Protein AF-A0A926EGZ7-F1 (afdb_monomer)

Structure (mmCIF, N/CA/C/O backbone):
data_AF-A0A926EGZ7-F1
#
_entry.id   AF-A0A926EGZ7-F1
#
loop_
_atom_site.group_PDB
_atom_site.id
_atom_site.type_symbol
_atom_site.label_atom_id
_atom_site.label_alt_id
_atom_site.label_comp_id
_atom_site.label_asym_id
_atom_site.label_entity_id
_atom_site.label_seq_id
_atom_site.pdbx_PDB_ins_code
_atom_site.Cartn_x
_atom_site.Cartn_y
_atom_site.Cartn_z
_atom_site.occupancy
_atom_site.B_iso_or_equiv
_atom_site.auth_seq_id
_atom_site.auth_comp_id
_atom_site.auth_asym_id
_atom_site.auth_atom_id
_atom_site.pdbx_PDB_model_num
ATOM 1 N N . MET A 1 1 ? -17.485 18.117 19.307 1.00 54.16 1 MET A N 1
ATOM 2 C CA . MET A 1 1 ? -16.903 17.366 20.446 1.00 54.16 1 MET A CA 1
ATOM 3 C C . MET A 1 1 ? -17.258 15.880 20.415 1.00 54.16 1 MET A C 1
ATOM 5 O O . MET A 1 1 ? -16.413 15.081 20.775 1.00 54.16 1 MET A O 1
ATOM 9 N N . THR A 1 2 ? -18.438 15.489 19.930 1.00 49.66 2 THR A N 1
ATOM 10 C CA . THR A 1 2 ? -18.885 14.082 19.847 1.00 49.66 2 THR A CA 1
ATOM 11 C C . THR A 1 2 ? -18.226 13.277 18.717 1.00 49.66 2 THR A C 1
ATOM 13 O O . THR A 1 2 ? -17.923 12.103 18.894 1.00 49.66 2 THR A O 1
ATOM 16 N N . GLU A 1 3 ? -17.936 13.917 17.582 1.00 57.91 3 GLU A N 1
ATOM 17 C CA . GLU A 1 3 ? -17.343 13.259 16.403 1.00 57.91 3 GLU A CA 1
ATOM 18 C C . GLU A 1 3 ? -15.856 12.898 16.587 1.00 57.91 3 GLU A C 1
ATOM 20 O O . GLU A 1 3 ? -15.393 11.879 16.087 1.00 57.91 3 GLU A O 1
ATOM 25 N N . LEU A 1 4 ? -15.116 13.680 17.382 1.00 58.62 4 LEU A N 1
ATOM 26 C CA . LEU A 1 4 ? -13.704 13.408 17.691 1.00 58.62 4 LEU A CA 1
ATOM 27 C C . LEU A 1 4 ? -13.539 12.173 18.586 1.00 58.62 4 LEU A C 1
ATOM 29 O O . LEU A 1 4 ? -12.616 11.389 18.398 1.00 58.62 4 LEU A O 1
ATOM 33 N N . ILE A 1 5 ? -14.480 11.972 19.512 1.00 62.91 5 ILE A N 1
ATOM 34 C CA . ILE A 1 5 ? -14.499 10.811 20.408 1.00 62.91 5 ILE A CA 1
ATOM 35 C C . ILE A 1 5 ? -14.827 9.533 19.624 1.00 62.91 5 ILE A C 1
ATOM 37 O O . ILE A 1 5 ? -14.296 8.471 19.935 1.00 62.91 5 ILE A O 1
ATOM 41 N N . LYS A 1 6 ? -15.663 9.626 18.579 1.00 58.53 6 LYS A N 1
ATOM 42 C CA . LYS A 1 6 ? -15.937 8.513 17.658 1.00 58.53 6 LYS A CA 1
ATOM 43 C C . LYS A 1 6 ? -14.683 8.082 16.900 1.00 58.53 6 LYS A C 1
ATOM 45 O O . LYS A 1 6 ? -14.406 6.890 16.841 1.00 58.53 6 LYS A O 1
ATOM 50 N N . LEU A 1 7 ? -13.919 9.044 16.381 1.00 54.50 7 LEU A N 1
ATOM 51 C CA . LEU A 1 7 ? -12.686 8.762 15.643 1.00 54.50 7 LEU A CA 1
ATOM 52 C C . LEU A 1 7 ? -11.615 8.101 16.525 1.00 54.50 7 LEU A C 1
ATOM 54 O O . LEU A 1 7 ? -10.988 7.133 16.107 1.00 54.50 7 LEU A O 1
ATOM 58 N N . GLU A 1 8 ? -11.438 8.574 17.764 1.00 59.06 8 GLU A N 1
ATOM 59 C CA . GLU A 1 8 ? -10.500 7.958 18.718 1.00 59.06 8 GLU A CA 1
ATOM 60 C C . GLU A 1 8 ? -10.896 6.528 19.096 1.00 59.06 8 GLU A C 1
ATOM 62 O O . GLU A 1 8 ? -10.028 5.694 19.347 1.00 59.06 8 GLU A O 1
ATOM 67 N N . LYS A 1 9 ? -12.199 6.232 19.138 1.00 49.84 9 LYS A N 1
ATOM 68 C CA . LYS A 1 9 ? -12.701 4.898 19.476 1.00 49.84 9 LYS A CA 1
ATOM 69 C C . LYS A 1 9 ? -12.437 3.889 18.361 1.00 49.84 9 LYS A C 1
ATOM 71 O O . LYS A 1 9 ? -11.938 2.811 18.650 1.00 49.84 9 LYS A O 1
ATOM 76 N N . VAL A 1 10 ? -12.663 4.292 17.109 1.00 57.12 10 VAL A N 1
ATOM 77 C CA . VAL A 1 10 ? -12.349 3.488 15.913 1.00 57.12 10 VAL A CA 1
ATOM 78 C C . VAL A 1 10 ? -10.844 3.220 15.791 1.00 57.12 10 VAL A C 1
ATOM 80 O O . VAL A 1 10 ? -10.450 2.182 15.288 1.00 57.12 10 VAL A O 1
ATOM 83 N N . TYR A 1 11 ? -9.992 4.118 16.295 1.00 54.28 11 TYR A N 1
ATOM 84 C CA . TYR A 1 11 ? -8.542 3.896 16.317 1.00 54.28 11 TYR A CA 1
ATOM 85 C C . TYR A 1 11 ? -8.079 3.003 17.488 1.00 54.28 11 TYR A C 1
ATOM 87 O O . TYR A 1 11 ? -7.021 2.381 17.414 1.00 54.28 11 TYR A O 1
ATOM 95 N N . LYS A 1 12 ? -8.836 2.962 18.598 1.00 50.03 12 LYS A N 1
ATOM 96 C CA . LYS A 1 12 ? -8.516 2.162 19.798 1.00 50.03 12 LYS A CA 1
ATOM 97 C C . LYS A 1 12 ? -9.065 0.737 19.757 1.00 50.03 12 LYS A C 1
ATOM 99 O O . LYS A 1 12 ? -8.473 -0.140 20.381 1.00 50.03 12 LYS A O 1
ATOM 104 N N . GLU A 1 13 ? -10.179 0.506 19.075 1.00 44.03 13 GLU A N 1
ATOM 105 C CA . GLU A 1 13 ? -10.631 -0.835 18.709 1.00 44.03 13 GLU A CA 1
ATOM 106 C C . GLU A 1 13 ? -9.866 -1.220 17.445 1.00 44.03 13 GLU A C 1
ATOM 108 O O . GLU A 1 13 ? -10.152 -0.698 16.378 1.00 44.03 13 GLU A O 1
ATOM 113 N N . GLY A 1 14 ? -8.822 -2.039 17.604 1.00 45.00 14 GLY A N 1
ATOM 114 C CA . GLY A 1 14 ? -7.826 -2.416 16.593 1.00 45.00 14 GLY A CA 1
ATOM 115 C C . GLY A 1 14 ? -8.359 -3.230 15.413 1.00 45.00 14 GLY A C 1
ATOM 116 O O . GLY A 1 14 ? -7.805 -4.266 15.075 1.00 45.00 14 GLY A O 1
ATOM 117 N N . GLU A 1 15 ? -9.408 -2.740 14.778 1.00 42.84 15 GLU A N 1
ATOM 118 C CA . GLU A 1 15 ? -10.022 -3.276 13.581 1.00 42.84 15 GLU A CA 1
ATOM 119 C C . GLU A 1 15 ? -9.941 -2.150 12.547 1.00 42.84 15 GLU A C 1
ATOM 121 O O . GLU A 1 15 ? -10.887 -1.390 12.330 1.00 42.84 15 GLU A O 1
ATOM 126 N N . LEU A 1 16 ? -8.778 -2.012 11.900 1.00 50.59 16 LEU A N 1
ATOM 127 C CA . LEU A 1 16 ? -8.770 -1.508 10.530 1.00 50.59 16 LEU A CA 1
ATOM 128 C C . LEU A 1 16 ? -9.647 -2.482 9.753 1.00 50.59 16 LEU A C 1
ATOM 130 O O . LEU A 1 16 ? -9.173 -3.522 9.305 1.00 50.59 16 LEU A O 1
ATOM 134 N N . GLN A 1 17 ? -10.947 -2.195 9.697 1.00 52.59 17 GLN A N 1
ATOM 135 C CA . GLN A 1 17 ? -11.882 -2.982 8.919 1.00 52.59 17 GLN A CA 1
ATOM 136 C C . GLN A 1 17 ? -11.352 -2.919 7.492 1.00 52.59 17 GLN A C 1
ATOM 138 O O . GLN A 1 17 ? -11.417 -1.864 6.864 1.00 52.59 17 GLN A O 1
ATOM 143 N N . LEU A 1 18 ? -10.771 -4.021 7.009 1.00 56.59 18 LEU A N 1
ATOM 144 C CA . LEU A 1 18 ? -10.275 -4.167 5.635 1.00 56.59 18 LEU A CA 1
ATOM 145 C C . LEU A 1 18 ? -11.341 -3.737 4.617 1.00 56.59 18 LEU A C 1
ATOM 147 O O . LEU A 1 18 ? -11.019 -3.257 3.542 1.00 56.59 18 LEU A O 1
ATOM 151 N N . GLU A 1 19 ? -12.611 -3.846 5.006 1.00 60.09 19 GLU A N 1
ATOM 152 C CA . GLU A 1 19 ? -13.800 -3.393 4.285 1.00 60.09 19 GLU A CA 1
ATOM 153 C C . GLU A 1 19 ? -13.850 -1.872 4.040 1.00 60.09 19 GLU A C 1
ATOM 155 O O . GLU A 1 19 ? -14.436 -1.436 3.054 1.00 60.09 19 GLU A O 1
ATOM 160 N N . ASN A 1 20 ? -13.228 -1.063 4.902 1.00 65.44 20 ASN A N 1
ATOM 161 C CA . ASN A 1 20 ? -13.098 0.390 4.742 1.00 65.44 20 ASN A CA 1
ATOM 162 C C . ASN A 1 20 ? -11.745 0.800 4.142 1.00 65.44 20 ASN A C 1
ATOM 164 O O . ASN A 1 20 ? -11.499 1.994 3.949 1.00 65.44 20 ASN A O 1
ATOM 168 N N . LE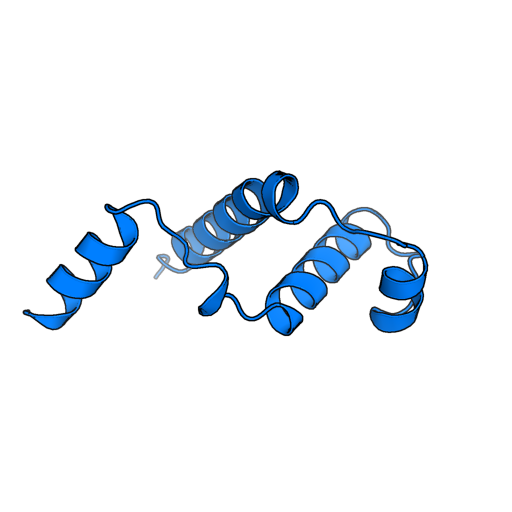U A 1 21 ? -10.843 -0.157 3.902 1.00 70.62 21 LEU A N 1
ATOM 169 C CA . LEU A 1 21 ? -9.568 0.117 3.263 1.00 70.62 21 LEU A CA 1
ATOM 170 C C . LEU A 1 21 ? -9.789 0.225 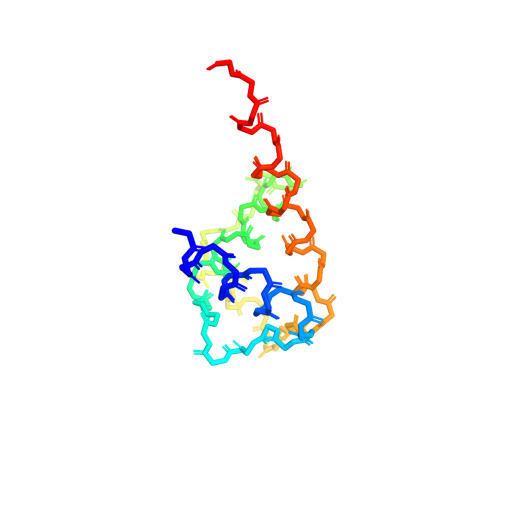1.754 1.00 70.62 21 LEU A C 1
ATOM 172 O O . LEU A 1 21 ? -10.210 -0.725 1.098 1.00 70.62 21 LEU A O 1
ATOM 176 N N . ASP A 1 22 ? -9.464 1.385 1.199 1.00 78.44 22 ASP A N 1
ATOM 177 C CA . ASP A 1 22 ? -9.419 1.549 -0.246 1.00 78.44 22 ASP A CA 1
ATOM 178 C C . ASP A 1 22 ? -8.152 0.869 -0.795 1.00 78.44 22 ASP A C 1
ATOM 180 O O . ASP A 1 22 ? -7.034 1.386 -0.671 1.00 78.44 22 ASP A O 1
ATOM 184 N N . PHE A 1 23 ? -8.325 -0.326 -1.364 1.00 79.00 23 PHE A N 1
ATOM 185 C CA . PHE A 1 23 ? -7.227 -1.112 -1.925 1.00 79.00 23 PHE A CA 1
ATOM 186 C C . PHE A 1 23 ? -6.540 -0.409 -3.097 1.00 79.00 23 PHE A C 1
ATOM 188 O O . PHE A 1 23 ? -5.337 -0.575 -3.271 1.00 79.00 23 PHE A O 1
ATOM 195 N N . GLU A 1 24 ? -7.245 0.425 -3.863 1.00 82.19 24 GLU A N 1
ATOM 196 C CA . GLU A 1 24 ? -6.634 1.188 -4.954 1.00 82.19 24 GLU A CA 1
ATOM 197 C C . GLU A 1 24 ? -5.613 2.189 -4.398 1.00 82.19 24 GLU A C 1
ATOM 199 O O . GLU A 1 24 ? -4.473 2.269 -4.865 1.00 82.19 24 GLU A O 1
ATOM 204 N N . VAL A 1 25 ? -5.985 2.913 -3.339 1.00 80.38 25 VAL A N 1
ATOM 205 C CA . VAL A 1 25 ? -5.078 3.831 -2.632 1.00 80.38 25 VAL A CA 1
ATOM 206 C C . VAL A 1 25 ? -3.911 3.068 -2.006 1.00 80.38 25 VAL A C 1
ATOM 208 O O . VAL A 1 25 ? -2.766 3.524 -2.071 1.00 80.38 25 VAL A O 1
ATOM 211 N N . PHE A 1 26 ? -4.181 1.894 -1.436 1.00 79.62 26 PHE A N 1
ATOM 212 C CA . PHE A 1 26 ? -3.164 1.029 -0.848 1.00 79.62 26 PHE A CA 1
ATOM 213 C C . PHE A 1 26 ? -2.128 0.559 -1.878 1.00 79.62 26 PHE A C 1
ATOM 215 O O . PHE A 1 26 ? -0.926 0.722 -1.661 1.00 79.62 26 PHE A O 1
ATOM 222 N N . TYR A 1 27 ? -2.577 0.048 -3.027 1.00 85.25 27 TYR A N 1
ATOM 223 C CA . TYR A 1 27 ? -1.695 -0.394 -4.106 1.00 85.25 27 TYR A CA 1
ATOM 224 C C . TYR A 1 27 ? -0.882 0.754 -4.693 1.00 85.25 27 TYR A C 1
ATOM 226 O O . TYR A 1 27 ? 0.320 0.609 -4.915 1.00 85.25 27 TYR A O 1
ATOM 234 N N . ASN A 1 28 ? -1.504 1.918 -4.884 1.00 85.88 28 ASN A N 1
ATOM 235 C CA . ASN A 1 28 ? -0.799 3.110 -5.340 1.00 85.88 28 ASN A CA 1
ATOM 236 C C . ASN A 1 28 ? 0.312 3.516 -4.363 1.00 85.88 28 ASN A C 1
ATOM 238 O O . ASN A 1 28 ? 1.407 3.877 -4.793 1.00 85.88 28 ASN A O 1
ATOM 242 N N . MET A 1 29 ? 0.079 3.413 -3.053 1.00 81.38 29 MET A N 1
ATOM 243 C CA . MET A 1 29 ? 1.117 3.668 -2.053 1.00 81.38 29 MET A CA 1
ATOM 244 C C . MET A 1 29 ? 2.244 2.642 -2.086 1.00 81.38 29 MET A C 1
ATOM 246 O O . MET A 1 29 ? 3.410 3.033 -2.084 1.00 81.38 29 MET A O 1
ATOM 250 N N . LEU A 1 30 ? 1.907 1.354 -2.148 1.00 84.81 30 LEU A N 1
ATOM 251 C CA . LEU A 1 30 ? 2.886 0.275 -2.286 1.00 84.81 30 LEU A CA 1
ATOM 252 C C . LEU A 1 30 ? 3.784 0.495 -3.496 1.00 84.81 30 LEU A C 1
ATOM 254 O O . LEU A 1 30 ? 5.005 0.422 -3.384 1.00 84.81 30 LEU A O 1
ATOM 258 N N . TRP A 1 31 ? 3.185 0.846 -4.630 1.00 88.44 31 TRP A N 1
ATOM 259 C CA . TRP A 1 31 ? 3.931 1.152 -5.838 1.00 88.44 31 TRP A CA 1
ATOM 260 C C . TRP A 1 31 ? 4.824 2.384 -5.670 1.00 88.44 31 TRP A C 1
ATOM 262 O O . TRP A 1 31 ? 5.982 2.359 -6.077 1.00 88.44 31 TRP A O 1
ATOM 272 N N . VAL A 1 32 ? 4.345 3.459 -5.032 1.00 87.44 32 VAL A N 1
ATOM 273 C CA . VAL A 1 32 ? 5.179 4.641 -4.744 1.00 87.44 32 VAL A CA 1
ATOM 274 C C . VAL A 1 32 ? 6.363 4.275 -3.844 1.00 87.44 32 VAL A C 1
ATOM 276 O O . VAL A 1 32 ? 7.481 4.741 -4.082 1.00 87.44 32 VAL A O 1
ATOM 279 N N . MET A 1 33 ? 6.158 3.426 -2.837 1.00 83.56 33 MET A N 1
ATOM 280 C CA . MET A 1 33 ? 7.229 2.935 -1.967 1.00 83.56 33 MET A CA 1
ATOM 281 C C . MET A 1 33 ? 8.237 2.084 -2.740 1.00 83.56 33 MET A C 1
ATOM 283 O O . MET A 1 33 ? 9.440 2.341 -2.663 1.00 83.56 33 MET A O 1
ATOM 287 N N . ALA A 1 34 ? 7.755 1.141 -3.551 1.00 86.88 34 ALA A N 1
ATOM 288 C CA . ALA A 1 34 ? 8.592 0.331 -4.428 1.00 86.88 34 ALA A CA 1
ATOM 289 C C . ALA A 1 34 ? 9.395 1.216 -5.393 1.00 86.88 34 ALA A C 1
ATOM 291 O O . ALA A 1 34 ? 10.597 1.020 -5.552 1.00 86.88 34 ALA A O 1
ATOM 292 N N . LYS A 1 35 ? 8.770 2.262 -5.950 1.00 87.62 35 LYS A N 1
ATOM 293 C CA . LYS A 1 35 ? 9.416 3.226 -6.849 1.00 87.62 35 LYS A CA 1
ATOM 294 C C . LYS A 1 35 ? 10.473 4.077 -6.156 1.00 87.62 35 LYS A C 1
ATOM 296 O O . LYS A 1 35 ? 11.462 4.477 -6.765 1.00 87.62 35 LYS A O 1
ATOM 301 N N . THR A 1 36 ? 10.253 4.385 -4.882 1.00 85.69 36 THR A N 1
ATOM 302 C CA . THR A 1 36 ? 11.203 5.147 -4.067 1.00 85.69 36 THR A CA 1
ATOM 303 C C . THR A 1 36 ? 12.449 4.315 -3.762 1.00 85.69 36 THR A C 1
ATOM 305 O O . THR A 1 36 ? 13.554 4.856 -3.747 1.00 85.69 36 THR A O 1
ATOM 308 N N . ALA A 1 37 ? 12.286 3.005 -3.560 1.00 86.38 37 ALA A N 1
ATOM 309 C CA . ALA A 1 37 ? 13.397 2.073 -3.388 1.00 86.38 37 ALA A CA 1
ATOM 310 C C . ALA A 1 37 ? 14.096 1.727 -4.716 1.00 86.38 37 ALA A C 1
ATOM 312 O O . ALA A 1 37 ? 15.314 1.558 -4.737 1.00 86.38 37 ALA A O 1
ATOM 313 N N . ASN A 1 38 ? 13.348 1.641 -5.820 1.00 87.75 38 ASN A N 1
ATOM 314 C CA . ASN A 1 38 ? 13.864 1.337 -7.150 1.00 87.75 38 ASN A CA 1
ATOM 315 C C . ASN A 1 38 ? 13.147 2.161 -8.230 1.00 87.75 38 ASN A C 1
ATOM 317 O O . ASN A 1 38 ? 11.971 1.965 -8.524 1.00 87.75 38 ASN A O 1
ATOM 321 N N . TYR A 1 39 ? 13.884 3.066 -8.868 1.00 84.00 39 TYR A N 1
ATOM 322 C CA . TYR A 1 39 ? 13.341 4.015 -9.843 1.00 84.00 39 TYR A CA 1
ATOM 323 C C . TYR A 1 39 ? 13.017 3.381 -11.205 1.00 84.00 39 TY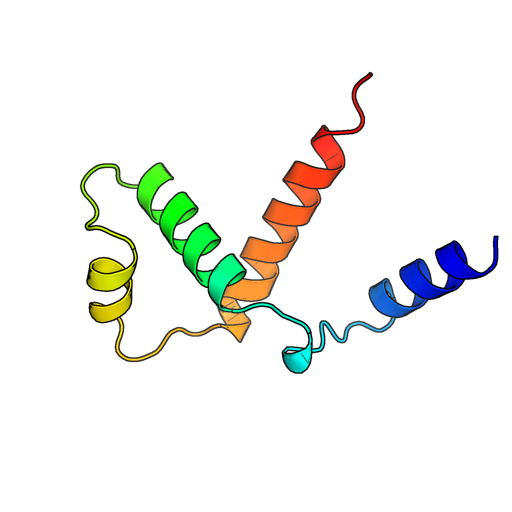R A C 1
ATOM 325 O O . TYR A 1 39 ? 12.314 4.002 -12.001 1.00 84.00 39 TYR A O 1
ATOM 333 N N . GLU A 1 40 ? 13.534 2.181 -11.481 1.00 90.25 40 GLU A N 1
ATOM 334 C CA . GLU A 1 40 ? 13.391 1.480 -12.766 1.00 90.25 40 GLU A CA 1
ATOM 335 C C . GLU A 1 40 ? 12.174 0.546 -12.812 1.00 90.25 40 GLU A C 1
ATOM 337 O O . GLU A 1 40 ? 11.994 -0.192 -13.781 1.00 90.25 40 GLU A O 1
ATOM 342 N N . ILE A 1 41 ? 11.322 0.561 -11.780 1.00 89.19 41 ILE A N 1
ATOM 343 C CA . ILE A 1 41 ? 10.122 -0.276 -11.770 1.00 89.19 41 ILE A CA 1
ATOM 344 C C . ILE A 1 41 ? 9.088 0.190 -12.800 1.00 89.19 41 ILE A C 1
ATOM 346 O O . ILE A 1 41 ? 8.969 1.374 -13.133 1.00 89.19 41 ILE A O 1
ATOM 350 N N . LYS A 1 42 ? 8.310 -0.779 -13.281 1.00 91.25 42 LYS A N 1
ATOM 351 C CA . LYS A 1 42 ? 7.256 -0.604 -14.282 1.00 91.25 42 LYS A CA 1
ATOM 352 C C . LYS A 1 42 ? 6.097 0.275 -13.781 1.00 91.25 42 LYS A C 1
ATOM 354 O O . LYS A 1 42 ? 6.013 0.581 -12.586 1.00 91.25 42 LYS A O 1
ATOM 359 N N . PRO A 1 43 ? 5.185 0.701 -14.677 1.00 87.75 43 PRO A N 1
ATOM 360 C CA . PRO A 1 43 ? 3.943 1.366 -14.288 1.00 87.75 43 PRO A CA 1
ATOM 361 C C . PRO A 1 43 ? 3.127 0.550 -13.263 1.00 87.75 43 PRO A C 1
ATOM 363 O O . PRO A 1 43 ? 3.257 -0.671 -13.232 1.00 87.75 43 PRO A O 1
ATOM 366 N N . PRO A 1 44 ? 2.254 1.191 -12.460 1.00 85.44 44 PRO A N 1
ATOM 367 C CA . PRO A 1 44 ? 1.586 0.554 -11.319 1.00 85.44 44 PRO A CA 1
ATOM 368 C C . PRO A 1 44 ? 0.852 -0.749 -11.644 1.00 85.44 44 PRO A C 1
ATOM 370 O O . PRO A 1 44 ? 0.979 -1.714 -10.902 1.00 85.44 44 PRO A O 1
ATOM 373 N N . LEU A 1 45 ? 0.125 -0.782 -12.765 1.00 85.62 45 LEU A N 1
ATOM 374 C CA . LEU A 1 45 ? -0.635 -1.956 -13.201 1.00 85.62 45 LEU A CA 1
ATOM 375 C C . LEU A 1 45 ? 0.283 -3.107 -13.624 1.00 85.62 45 LEU A C 1
ATOM 377 O O . LEU A 1 45 ? 0.118 -4.223 -13.155 1.00 85.62 45 LEU A O 1
ATOM 381 N N . GLU A 1 46 ? 1.295 -2.821 -14.446 1.00 89.06 46 GLU A N 1
ATOM 382 C CA . GLU A 1 46 ? 2.254 -3.837 -14.893 1.00 89.06 46 GLU A CA 1
ATOM 383 C C . GLU A 1 46 ? 3.117 -4.370 -13.748 1.00 89.06 46 GLU A C 1
ATOM 385 O O . GLU A 1 46 ? 3.554 -5.511 -13.801 1.00 89.06 46 GLU A O 1
ATOM 390 N N . TRP A 1 47 ? 3.393 -3.541 -12.740 1.00 88.50 47 TRP A N 1
ATOM 391 C CA . TRP A 1 47 ? 4.109 -3.951 -11.537 1.00 88.50 47 TRP A CA 1
ATOM 392 C C . TRP A 1 47 ? 3.232 -4.815 -10.628 1.00 88.50 47 TRP A C 1
ATOM 394 O O . TRP A 1 47 ? 3.706 -5.819 -10.115 1.00 88.50 47 TRP A O 1
ATOM 404 N N . LEU A 1 48 ? 1.952 -4.468 -10.462 1.00 86.31 48 LEU A N 1
ATOM 405 C CA . LEU A 1 48 ? 0.988 -5.308 -9.745 1.00 86.31 48 LEU A CA 1
ATOM 406 C C . LEU A 1 48 ? 0.822 -6.682 -10.404 1.00 86.31 48 LEU A C 1
ATOM 408 O O . LEU A 1 48 ? 0.776 -7.676 -9.688 1.00 86.31 48 LEU A O 1
ATOM 412 N N . ASP A 1 49 ? 0.805 -6.740 -11.738 1.00 88.69 49 ASP A N 1
ATOM 413 C CA . ASP A 1 49 ? 0.710 -7.991 -12.505 1.00 88.69 49 ASP A CA 1
ATOM 414 C C . ASP A 1 49 ? 1.924 -8.924 -12.307 1.00 88.69 49 ASP A C 1
ATOM 416 O O . ASP A 1 49 ? 1.853 -10.106 -12.641 1.00 88.69 49 ASP A O 1
ATOM 420 N N . GLU A 1 50 ? 3.045 -8.432 -11.763 1.00 87.88 50 GLU A N 1
ATOM 421 C CA . GLU A 1 50 ? 4.193 -9.278 -11.397 1.00 87.88 50 GLU A CA 1
ATOM 422 C C . GLU A 1 50 ? 3.932 -10.114 -10.132 1.00 87.88 50 GLU A C 1
ATOM 424 O O . GLU A 1 50 ? 4.669 -11.069 -9.873 1.00 87.88 50 GLU A O 1
ATOM 429 N N . PHE A 1 51 ? 2.893 -9.789 -9.355 1.00 84.19 51 PHE A N 1
ATOM 430 C CA . PHE A 1 51 ? 2.521 -10.494 -8.131 1.00 84.19 51 PHE A CA 1
ATOM 431 C C . PHE A 1 51 ? 1.252 -11.325 -8.353 1.00 84.19 51 PHE A C 1
ATOM 433 O O . PHE A 1 51 ? 0.194 -10.789 -8.664 1.00 84.19 51 PHE A O 1
ATOM 440 N N . GLU A 1 52 ? 1.330 -12.640 -8.127 1.00 82.94 52 GLU A N 1
ATOM 441 C CA . GLU A 1 52 ? 0.137 -13.505 -8.140 1.00 82.94 52 GLU A CA 1
ATOM 442 C C . GLU A 1 52 ? -0.745 -13.293 -6.896 1.00 82.94 52 GLU A C 1
ATOM 444 O O . GLU A 1 52 ? -1.971 -13.346 -6.986 1.00 82.94 52 GLU A O 1
ATOM 449 N N . GLU A 1 53 ? -0.135 -13.023 -5.738 1.00 80.81 53 GLU A N 1
ATOM 450 C CA . GLU A 1 53 ? -0.834 -12.728 -4.487 1.00 80.81 53 GLU A CA 1
ATOM 451 C C . GLU A 1 53 ? 0.015 -11.792 -3.617 1.00 80.81 53 GLU A C 1
ATOM 453 O O . GLU A 1 53 ? 1.222 -11.987 -3.460 1.00 80.81 53 GLU A O 1
ATOM 458 N N . LEU A 1 54 ? -0.616 -10.764 -3.043 1.00 80.94 54 LEU A N 1
ATOM 459 C CA . LEU A 1 54 ? 0.038 -9.851 -2.108 1.00 80.94 54 LEU A CA 1
ATOM 460 C C . LEU A 1 54 ? -0.370 -10.189 -0.670 1.00 80.94 54 LEU A C 1
ATOM 462 O O . LEU A 1 54 ? -1.568 -10.230 -0.379 1.00 80.94 54 LEU A O 1
ATOM 466 N N . PRO A 1 55 ? 0.588 -10.348 0.262 1.00 81.81 55 PRO A N 1
ATOM 467 C CA . PRO A 1 55 ? 0.291 -10.627 1.661 1.00 81.81 55 PRO A CA 1
ATOM 468 C C . PRO A 1 55 ? -0.150 -9.347 2.385 1.00 81.81 55 PRO A C 1
ATOM 470 O O . PRO A 1 55 ? 0.567 -8.821 3.232 1.00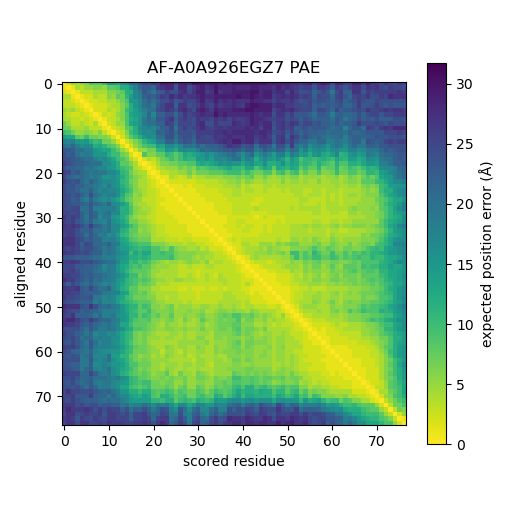 81.81 55 PRO A O 1
ATOM 473 N N . ILE A 1 56 ? -1.342 -8.828 2.050 1.00 80.31 56 ILE A N 1
ATOM 474 C CA . ILE A 1 56 ? -1.853 -7.528 2.522 1.00 80.31 56 ILE A CA 1
ATOM 475 C C . ILE A 1 56 ? -1.733 -7.398 4.041 1.00 80.31 56 ILE A C 1
ATOM 477 O O . ILE A 1 56 ? -1.257 -6.383 4.523 1.00 80.31 56 ILE A O 1
ATOM 481 N N . LEU A 1 57 ? -2.101 -8.431 4.799 1.00 82.12 57 LEU A N 1
ATOM 482 C CA . LEU A 1 57 ? -2.071 -8.407 6.265 1.00 82.12 57 LEU A CA 1
ATOM 483 C C . LEU A 1 57 ? -0.671 -8.193 6.856 1.00 82.12 57 LEU A C 1
ATOM 485 O O . LEU A 1 57 ? -0.555 -7.626 7.940 1.00 82.12 57 LEU A O 1
ATOM 489 N N . GLU A 1 58 ? 0.377 -8.634 6.164 1.00 84.31 58 GLU A N 1
ATOM 490 C CA . GLU A 1 58 ? 1.758 -8.507 6.635 1.00 84.31 58 GLU A CA 1
ATOM 491 C C . GLU A 1 58 ? 2.308 -7.105 6.370 1.00 84.31 58 GLU A C 1
ATOM 493 O O . GLU A 1 58 ? 2.966 -6.519 7.227 1.00 84.31 58 GLU A O 1
ATOM 498 N N . ILE A 1 59 ? 1.987 -6.541 5.205 1.00 82.00 59 ILE A N 1
ATOM 499 C CA . ILE A 1 59 ? 2.521 -5.250 4.745 1.00 82.00 59 ILE A CA 1
ATOM 500 C C . ILE A 1 59 ? 1.652 -4.051 5.158 1.00 82.00 59 ILE A C 1
ATOM 502 O O . ILE A 1 59 ? 2.141 -2.928 5.273 1.00 82.00 59 ILE A O 1
ATOM 506 N N . LEU A 1 60 ? 0.362 -4.264 5.420 1.00 80.12 60 LEU A N 1
ATOM 507 C CA . LEU A 1 60 ? -0.584 -3.232 5.846 1.00 80.12 60 LEU A CA 1
ATOM 508 C C . LEU A 1 60 ? -0.173 -2.501 7.133 1.00 80.12 60 LEU A C 1
ATOM 510 O O . LEU A 1 60 ? -0.241 -1.272 7.120 1.00 80.12 60 LEU A O 1
ATOM 514 N N . PRO A 1 61 ? 0.292 -3.158 8.217 1.00 81.19 61 PRO A N 1
ATOM 515 C CA . PRO A 1 61 ? 0.766 -2.435 9.398 1.00 81.19 61 PRO A CA 1
ATOM 516 C C . PRO A 1 61 ? 1.958 -1.516 9.097 1.00 81.19 61 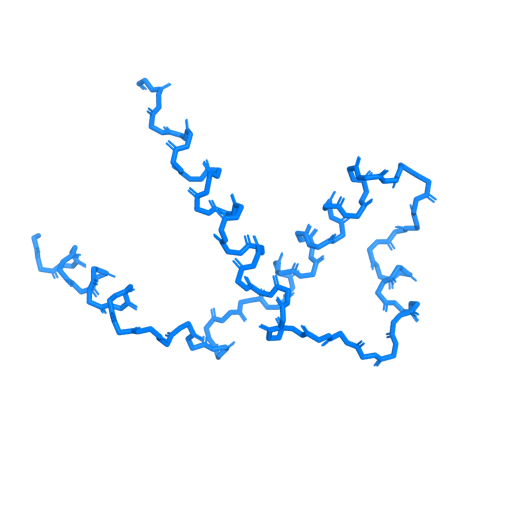PRO A C 1
ATOM 518 O O . PRO A 1 61 ? 1.980 -0.388 9.586 1.00 81.19 61 PRO A O 1
ATOM 521 N N . GLU A 1 62 ? 2.900 -1.938 8.252 1.00 81.25 62 GLU A N 1
ATOM 522 C CA . GLU A 1 62 ? 4.072 -1.134 7.877 1.00 81.25 62 GLU A CA 1
ATOM 523 C C . GLU A 1 62 ? 3.672 0.095 7.044 1.00 81.25 62 GLU A C 1
ATOM 525 O O . GLU A 1 62 ? 4.078 1.225 7.328 1.00 81.25 62 GLU A O 1
ATOM 530 N N . VAL A 1 63 ? 2.777 -0.094 6.071 1.00 79.00 63 VAL A N 1
ATOM 531 C CA . VAL A 1 63 ? 2.218 0.996 5.258 1.00 79.00 63 VAL A CA 1
ATOM 532 C C . VAL A 1 63 ? 1.409 1.978 6.121 1.00 79.00 63 VAL A C 1
ATOM 534 O O . VAL A 1 63 ? 1.530 3.196 5.965 1.00 79.00 63 VAL A O 1
ATOM 537 N N . MET A 1 64 ? 0.612 1.480 7.070 1.00 77.12 64 MET A N 1
ATOM 538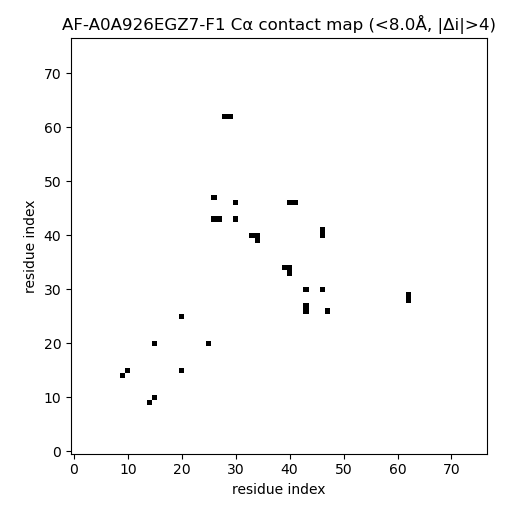 C CA . MET A 1 64 ? -0.167 2.309 7.999 1.00 77.12 64 MET A CA 1
ATOM 539 C C . MET A 1 64 ? 0.715 3.077 8.988 1.00 77.12 64 MET A C 1
ATOM 541 O O . MET A 1 64 ? 0.406 4.225 9.332 1.00 77.12 64 MET A O 1
ATOM 545 N N . GLU A 1 65 ? 1.823 2.489 9.436 1.00 80.38 65 GLU A N 1
ATOM 546 C CA . GLU A 1 65 ? 2.812 3.174 10.267 1.00 80.38 65 GLU A CA 1
ATOM 547 C C . GLU A 1 65 ? 3.431 4.356 9.513 1.00 80.38 65 GLU A C 1
ATOM 549 O O . GLU A 1 65 ? 3.495 5.469 10.047 1.00 80.38 65 GLU A O 1
ATOM 554 N N . LEU A 1 66 ? 3.794 4.155 8.244 1.00 75.06 66 LEU A N 1
ATOM 555 C CA . LEU A 1 66 ? 4.329 5.208 7.381 1.00 75.06 66 LEU A CA 1
ATOM 556 C C . LEU A 1 66 ? 3.301 6.303 7.090 1.00 75.06 66 LEU A C 1
ATOM 558 O O . LEU A 1 66 ? 3.628 7.483 7.223 1.00 75.06 66 LEU A O 1
ATOM 562 N N . LEU A 1 67 ? 2.050 5.946 6.779 1.00 72.81 67 LEU A N 1
A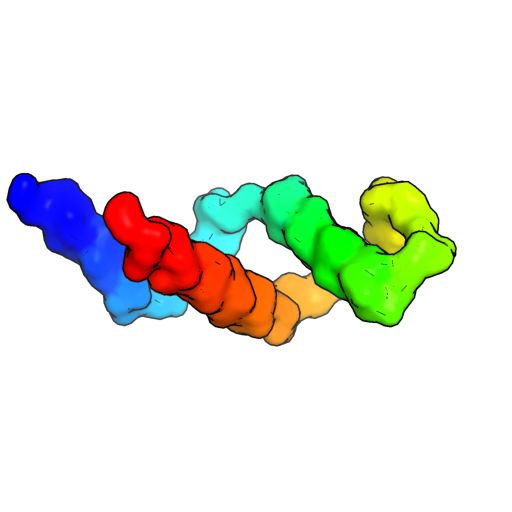TOM 563 C CA . LEU A 1 67 ? 0.945 6.907 6.650 1.00 72.81 67 LEU A CA 1
ATOM 564 C C . LEU A 1 67 ? 0.795 7.757 7.907 1.00 72.81 67 LEU A C 1
ATOM 566 O O . LEU A 1 67 ? 0.691 8.982 7.841 1.00 72.81 67 LEU A O 1
ATOM 570 N N . THR A 1 68 ? 0.821 7.107 9.065 1.00 71.50 68 THR A N 1
ATOM 571 C CA . THR A 1 68 ? 0.735 7.782 10.358 1.00 71.50 68 THR A CA 1
ATOM 572 C C . THR A 1 68 ? 1.950 8.683 10.581 1.00 71.50 68 THR A C 1
ATOM 574 O O . THR A 1 68 ? 1.811 9.786 11.112 1.00 71.50 68 THR A O 1
ATOM 577 N N . GLY A 1 69 ? 3.139 8.261 10.150 1.00 73.38 69 GLY A N 1
ATOM 578 C CA . GLY A 1 69 ? 4.353 9.075 10.124 1.00 73.38 69 GLY A CA 1
ATOM 579 C C . GLY A 1 69 ? 4.192 10.334 9.269 1.00 73.38 69 GLY A C 1
ATOM 580 O O . GLY A 1 69 ? 4.459 11.433 9.751 1.00 73.38 69 GLY A O 1
ATOM 581 N N . LEU A 1 70 ? 3.677 10.201 8.045 1.00 65.38 70 LEU A N 1
ATOM 582 C CA . LEU A 1 70 ? 3.414 11.313 7.124 1.00 65.38 70 LEU A CA 1
ATOM 583 C C . LEU A 1 70 ? 2.319 12.261 7.646 1.00 65.38 70 LEU A C 1
ATOM 585 O O . LEU A 1 70 ? 2.443 13.478 7.537 1.00 65.38 70 LEU A O 1
ATOM 589 N N . MET A 1 71 ? 1.265 11.742 8.278 1.00 65.38 71 MET A N 1
ATOM 590 C CA . MET A 1 71 ? 0.222 12.575 8.896 1.00 65.38 71 MET A CA 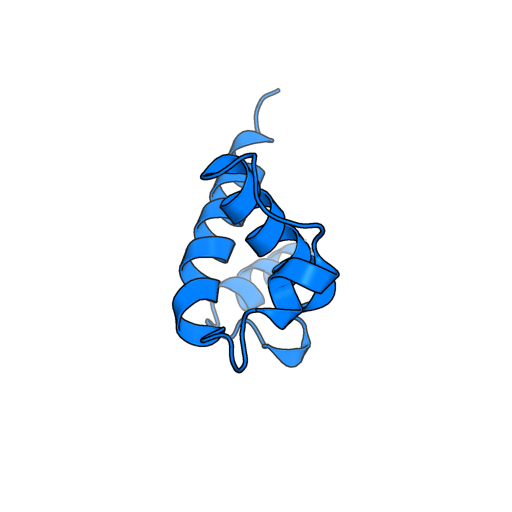1
ATOM 591 C C . MET A 1 71 ? 0.698 13.273 10.176 1.00 65.38 71 MET A C 1
ATOM 593 O O . MET A 1 71 ? 0.224 14.357 10.509 1.00 65.38 71 MET A O 1
ATOM 597 N N . LYS A 1 72 ? 1.662 12.698 10.902 1.00 59.09 72 LYS A N 1
ATOM 598 C CA . LYS A 1 72 ? 2.287 13.362 12.056 1.00 59.09 72 LYS A CA 1
ATOM 599 C C . LYS A 1 72 ? 3.182 14.528 11.627 1.00 59.09 72 LYS A C 1
ATOM 601 O O . LYS A 1 72 ? 3.285 15.501 12.375 1.00 59.09 72 LYS A O 1
ATOM 606 N N . THR A 1 73 ? 3.801 14.478 10.444 1.00 51.69 73 THR A N 1
ATOM 607 C CA . THR A 1 73 ? 4.684 15.558 9.965 1.00 51.69 73 THR A CA 1
ATOM 608 C C . THR A 1 73 ? 3.937 16.774 9.415 1.00 51.69 73 THR A C 1
ATOM 610 O O . THR A 1 73 ? 4.510 17.864 9.412 1.00 51.69 73 THR A O 1
ATOM 613 N N . THR A 1 74 ? 2.650 16.663 9.059 1.00 45.53 74 THR A N 1
ATOM 614 C CA . THR A 1 74 ? 1.835 17.826 8.644 1.00 45.53 74 THR A CA 1
ATOM 615 C C . THR A 1 74 ? 1.401 18.723 9.809 1.00 45.53 74 THR A C 1
ATOM 617 O O . THR A 1 74 ? 0.926 19.836 9.585 1.00 45.53 74 THR A O 1
ATOM 620 N N . LYS A 1 75 ? 1.682 18.351 11.067 1.00 42.00 75 LYS A N 1
ATOM 621 C CA . LYS A 1 75 ? 1.635 19.278 12.213 1.00 42.00 75 LYS A CA 1
ATOM 622 C C . LYS A 1 75 ? 2.928 20.097 12.321 1.00 42.00 75 LYS A C 1
ATOM 624 O O . LYS A 1 75 ? 3.644 20.049 13.320 1.00 42.00 75 LYS A O 1
ATOM 629 N N . LYS A 1 76 ? 3.243 20.881 11.289 1.00 38.47 76 LYS A N 1
ATOM 630 C CA . LYS A 1 76 ? 4.244 21.951 11.397 1.00 38.47 76 LYS A CA 1
ATOM 631 C C . LYS A 1 76 ? 3.936 23.114 10.451 1.00 38.47 76 LYS A C 1
ATOM 633 O O . LYS A 1 76 ? 4.635 23.309 9.465 1.00 38.47 76 LYS A O 1
ATOM 638 N N . LYS A 1 77 ? 2.910 23.901 10.782 1.00 35.69 77 LYS A N 1
ATOM 639 C CA . LYS A 1 77 ? 3.003 25.300 11.251 1.00 35.69 77 LYS A CA 1
ATOM 640 C C . LYS A 1 77 ? 1.642 25.983 11.135 1.00 35.69 77 LYS A C 1
ATOM 642 O O . LYS A 1 77 ? 0.986 25.795 10.093 1.00 35.69 77 LYS A O 1
#

pLDDT: mean 72.12, std 15.65, range [35.69, 91.25]

Foldse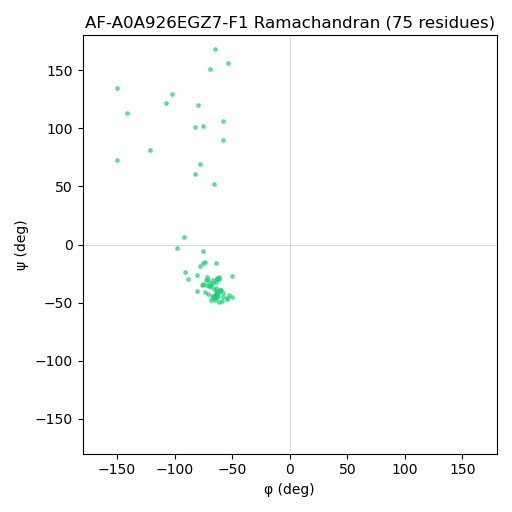ek 3Di:
DVVVVVVVVVVVPPCPPVVPDDVVVVLVLVVVVVCVVPVPDDDSVVNVVVDPDDPCVVCVVVSVVVVVVVVVVVPDD

Organism: NCBI:txid2763666

Secondary structure (DSSP, 8-state):
-HHHHHHHHHHHS----GGGS-HHHHHHHHHHHHHHH-TTPPPHHHHHTT-S---HHHHHHHHHHHHHHHHHHT---

Sequence (77 aa):
MTELIKLEKVYKEGELQLENLDFEVFYNMLWVMAKTANYEIKPPLEWLDEFEELPILEILPEVMELLTGLMKTTKKK

Nearest PDB structures (foldseek):
  8xjv-assembly1_d  TM=4.739E-01  e=9.454E+00  Xenopus laevis

Solvent-accessible surface area (backbone atoms only — not comparable to full-atom values): 4837 Å² total; per-residue (Å²): 118,71,69,62,57,50,55,54,47,56,67,69,49,88,57,83,50,67,88,76,53,61,59,68,62,50,51,53,49,51,44,51,52,50,38,72,78,36,79,86,62,64,60,66,67,67,48,52,68,74,48,94,75,77,67,55,84,73,50,46,61,59,54,50,50,50,50,50,51,57,62,58,61,70,77,74,131

Radius of gyration: 15.31 Å; Cα contacts (8 Å, |Δi|>4): 16; chains: 1; bounding box: 33×39×35 Å

Mean predicted aligned error: 11.82 Å